Protein AF-A0A9E3TX03-F1 (afdb_monomer_lite)

Foldseek 3Di:
DEAEAEAEFALVLCLVCVVVLVVVVVVAQKDADSVVSNVCSVVQHWGWIAHPPRRYIYIYGNDHPDPPVCPPPDDDDDPPPPPPPGPDDPPDDDDD

Radius of gyration: 14.25 Å; chains: 1; bounding box: 48×28×29 Å

pLDDT: mean 72.99, std 21.71, range [33.91, 94.62]

Structure (mmCIF, N/CA/C/O backbone):
data_AF-A0A9E3TX03-F1
#
_entry.id   AF-A0A9E3TX03-F1
#
loop_
_atom_site.group_PDB
_atom_site.id
_atom_site.type_symbol
_atom_site.label_atom_id
_atom_site.label_alt_id
_atom_site.label_comp_id
_atom_site.label_asym_id
_atom_site.label_entity_id
_atom_site.label_seq_id
_atom_site.pdbx_PDB_ins_code
_atom_site.Cartn_x
_atom_site.Cartn_y
_atom_site.Cartn_z
_atom_site.occupancy
_atom_site.B_iso_or_equiv
_atom_site.auth_seq_id
_atom_site.auth_comp_id
_atom_site.auth_asym_id
_atom_site.auth_atom_id
_atom_site.pdbx_PDB_model_num
ATOM 1 N N . MET A 1 1 ? 1.481 15.441 -16.154 1.00 54.72 1 MET A N 1
ATOM 2 C CA . MET A 1 1 ? 0.533 15.838 -15.094 1.00 54.72 1 MET A CA 1
ATOM 3 C C .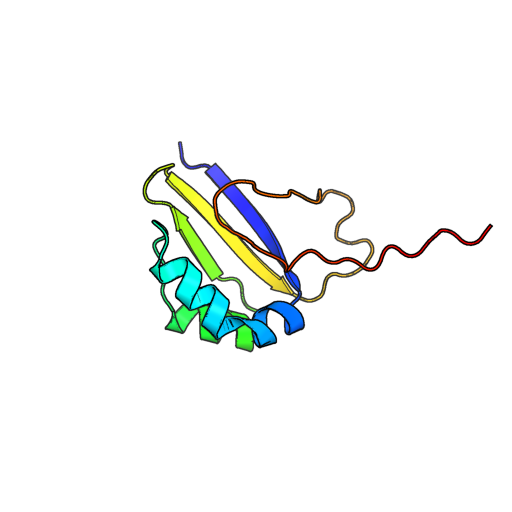 MET A 1 1 ? 0.223 14.561 -14.335 1.00 54.72 1 MET A C 1
ATOM 5 O O . MET A 1 1 ? -0.279 13.649 -14.968 1.00 54.72 1 MET A O 1
ATOM 9 N N . THR A 1 2 ? 0.643 14.441 -13.076 1.00 63.44 2 THR A N 1
ATOM 10 C CA . THR A 1 2 ? 0.519 13.200 -12.285 1.00 63.44 2 THR A CA 1
ATOM 11 C C . THR A 1 2 ? -0.850 13.184 -11.621 1.00 63.44 2 THR A C 1
ATOM 13 O O . THR A 1 2 ? -1.208 14.152 -10.949 1.00 63.44 2 THR A O 1
ATOM 16 N N . GLN A 1 3 ? -1.629 12.133 -11.850 1.00 77.44 3 GLN A N 1
ATOM 17 C CA . GLN A 1 3 ? -2.906 11.944 -11.164 1.00 77.44 3 GLN A CA 1
ATOM 18 C C . GLN A 1 3 ? -2.647 11.350 -9.776 1.00 77.44 3 GLN A C 1
ATOM 20 O O . GLN A 1 3 ? -1.713 10.568 -9.605 1.00 77.44 3 GLN A O 1
ATOM 25 N N . VAL A 1 4 ? -3.443 11.747 -8.784 1.00 80.19 4 VAL A N 1
ATOM 26 C CA . VAL A 1 4 ? -3.356 11.229 -7.412 1.00 80.19 4 VAL A CA 1
ATOM 27 C C . VAL A 1 4 ? -4.722 10.679 -7.026 1.00 80.19 4 VAL A C 1
ATOM 29 O O . VAL A 1 4 ? -5.722 11.376 -7.203 1.00 80.19 4 VAL A O 1
ATOM 32 N N . ILE A 1 5 ? -4.761 9.441 -6.537 1.00 84.44 5 ILE A N 1
ATOM 33 C CA . ILE A 1 5 ? -5.973 8.786 -6.038 1.00 84.44 5 ILE A CA 1
ATOM 34 C C . ILE A 1 5 ? -5.748 8.387 -4.584 1.00 84.44 5 ILE A C 1
ATOM 36 O O . ILE A 1 5 ? -4.794 7.676 -4.271 1.00 84.44 5 ILE A O 1
ATOM 40 N N . ASP A 1 6 ? -6.669 8.800 -3.719 1.00 84.56 6 ASP A N 1
ATOM 41 C CA . ASP A 1 6 ? -6.713 8.392 -2.319 1.00 84.56 6 ASP A CA 1
ATOM 42 C C . ASP A 1 6 ? -7.603 7.153 -2.162 1.00 84.56 6 ASP A C 1
ATOM 44 O O . ASP A 1 6 ? -8.771 7.157 -2.561 1.00 84.56 6 ASP A O 1
ATOM 48 N N . ILE A 1 7 ? -7.069 6.092 -1.557 1.00 85.50 7 ILE A N 1
ATOM 49 C CA . ILE A 1 7 ? -7.790 4.840 -1.310 1.00 85.50 7 ILE A CA 1
ATOM 50 C C . ILE A 1 7 ? -7.790 4.558 0.188 1.00 85.50 7 ILE A C 1
ATOM 52 O O . ILE A 1 7 ? -6.742 4.383 0.806 1.00 85.50 7 ILE A O 1
ATOM 56 N N . VAL A 1 8 ? -8.977 4.459 0.780 1.00 86.50 8 VAL A N 1
ATOM 57 C CA . VAL A 1 8 ? -9.133 3.978 2.157 1.00 86.50 8 VAL A CA 1
ATOM 58 C C . VAL A 1 8 ? -9.467 2.495 2.112 1.00 86.50 8 VAL A C 1
ATOM 60 O O . VAL A 1 8 ? -10.393 2.082 1.417 1.00 86.50 8 VAL A O 1
ATOM 63 N N . VAL A 1 9 ? -8.703 1.695 2.847 1.00 84.19 9 VAL A N 1
ATOM 64 C CA . VAL A 1 9 ? -8.847 0.238 2.890 1.00 84.19 9 VAL A CA 1
ATOM 65 C C . VAL A 1 9 ? -9.008 -0.230 4.324 1.00 84.19 9 VAL A C 1
ATOM 67 O O . VAL A 1 9 ? -8.380 0.311 5.235 1.00 84.19 9 VAL A O 1
ATOM 70 N N . ASP A 1 10 ? -9.825 -1.262 4.510 1.00 83.88 10 ASP A N 1
ATOM 71 C CA . ASP A 1 10 ? -10.036 -1.853 5.824 1.00 83.88 10 ASP A CA 1
ATOM 72 C C . ASP A 1 10 ? -8.752 -2.538 6.323 1.00 83.88 10 ASP A C 1
ATOM 74 O O . ASP A 1 10 ? -8.211 -3.444 5.680 1.00 83.88 10 ASP A O 1
ATOM 78 N N . ASN A 1 11 ? -8.239 -2.077 7.467 1.00 86.81 11 ASN A N 1
ATOM 79 C CA . ASN A 1 11 ? -6.945 -2.516 7.992 1.00 86.81 11 ASN A CA 1
ATOM 80 C C . ASN A 1 11 ? -6.888 -4.028 8.297 1.00 86.81 11 ASN A C 1
ATOM 82 O O . ASN A 1 11 ? -5.916 -4.654 7.866 1.00 86.81 11 ASN A O 1
ATOM 86 N N . PRO A 1 12 ? -7.883 -4.648 8.967 1.00 86.38 12 PRO A N 1
ATOM 87 C CA . PRO A 1 12 ? -7.914 -6.096 9.165 1.00 86.38 12 PRO A CA 1
ATOM 88 C C . PRO A 1 12 ? -7.885 -6.860 7.839 1.00 86.38 12 PRO A C 1
ATOM 90 O O . PRO A 1 12 ? -7.069 -7.761 7.668 1.00 86.38 12 PRO A O 1
ATOM 93 N N . ALA A 1 13 ? -8.694 -6.443 6.861 1.00 83.88 13 ALA A N 1
ATOM 94 C CA . ALA A 1 13 ? -8.779 -7.125 5.575 1.00 83.88 13 ALA A CA 1
ATOM 95 C C . ALA A 1 13 ? -7.459 -7.074 4.780 1.00 83.88 13 ALA A C 1
ATOM 97 O O . ALA A 1 13 ? -7.076 -8.071 4.161 1.00 83.88 13 ALA A O 1
ATOM 98 N N . VAL A 1 14 ? -6.751 -5.936 4.810 1.00 87.19 14 VAL A N 1
ATOM 99 C CA . VAL A 1 14 ? -5.412 -5.804 4.206 1.00 87.19 14 VAL A CA 1
ATOM 100 C C . VAL A 1 14 ? -4.367 -6.580 4.991 1.00 87.19 14 VAL A C 1
ATOM 102 O O . VAL A 1 14 ? -3.491 -7.183 4.384 1.00 87.19 14 VAL A O 1
ATOM 105 N N . THR A 1 15 ? -4.457 -6.601 6.320 1.00 89.56 15 THR A N 1
ATOM 106 C CA . THR A 1 15 ? -3.526 -7.353 7.173 1.00 89.56 15 THR A CA 1
ATOM 107 C C . THR A 1 15 ? -3.589 -8.848 6.864 1.00 89.56 15 THR A C 1
ATOM 109 O O . THR A 1 15 ? -2.546 -9.467 6.658 1.00 89.56 15 THR A O 1
ATOM 112 N N . ASP A 1 16 ? -4.796 -9.405 6.733 1.00 91.19 16 ASP A N 1
ATOM 113 C CA . ASP A 1 16 ? -5.012 -10.827 6.433 1.00 91.19 16 ASP A CA 1
ATOM 114 C C . ASP A 1 16 ? -4.511 -11.232 5.036 1.00 91.19 16 ASP A C 1
ATOM 116 O O . ASP A 1 16 ? -4.182 -12.394 4.796 1.00 91.19 16 ASP A O 1
ATOM 120 N N . GLN A 1 17 ? -4.442 -10.279 4.102 1.00 90.31 17 GLN A N 1
ATOM 121 C CA . GLN A 1 17 ? -4.069 -10.514 2.703 1.00 90.31 17 GLN A CA 1
ATOM 122 C C . GLN A 1 17 ? -2.749 -9.838 2.307 1.00 90.31 17 GLN A C 1
ATOM 124 O O . GLN A 1 17 ? -2.417 -9.799 1.122 1.00 90.31 17 GLN A O 1
ATOM 129 N N . LEU A 1 18 ? -1.975 -9.334 3.273 1.00 90.62 18 LEU A N 1
ATOM 130 C CA . LEU A 1 18 ? -0.834 -8.447 3.031 1.00 90.62 18 LEU A CA 1
ATOM 131 C C . LEU A 1 18 ? 0.232 -9.069 2.125 1.00 90.62 18 LEU A C 1
ATOM 133 O O . LEU A 1 18 ? 0.728 -8.421 1.207 1.00 90.62 18 LEU A O 1
ATOM 137 N N . ASP A 1 19 ? 0.563 -10.338 2.356 1.00 92.00 19 ASP A N 1
ATOM 138 C CA . ASP A 1 19 ? 1.546 -11.055 1.541 1.00 92.00 19 ASP A CA 1
ATOM 139 C C . ASP A 1 19 ? 1.060 -11.258 0.106 1.00 92.00 19 ASP A C 1
ATOM 141 O O . ASP A 1 19 ? 1.825 -11.077 -0.840 1.00 92.00 19 ASP A O 1
ATOM 145 N N . SER A 1 20 ? -0.223 -11.588 -0.065 1.00 90.75 20 SER A N 1
ATOM 146 C CA . SER A 1 20 ? -0.827 -11.737 -1.390 1.00 90.75 20 SER A CA 1
ATOM 147 C C . SER A 1 20 ? -0.904 -10.399 -2.122 1.00 90.75 20 SER A C 1
ATOM 149 O O . SER A 1 20 ? -0.677 -10.355 -3.326 1.00 90.75 20 SER A O 1
ATOM 151 N N . PHE A 1 21 ? -1.200 -9.317 -1.401 1.00 89.50 21 PHE A N 1
ATOM 152 C CA . PHE A 1 21 ? -1.245 -7.960 -1.936 1.00 89.50 21 PHE A CA 1
ATOM 153 C C . PHE A 1 21 ? 0.135 -7.505 -2.424 1.00 89.50 21 PHE A C 1
ATOM 155 O O . PHE A 1 21 ? 0.278 -7.076 -3.566 1.00 89.50 21 PHE A O 1
ATOM 162 N N . ILE A 1 22 ? 1.173 -7.675 -1.600 1.00 92.38 22 ILE A N 1
ATOM 163 C CA . ILE A 1 22 ? 2.554 -7.350 -1.984 1.00 92.38 22 ILE A CA 1
ATOM 164 C C . ILE A 1 22 ? 2.993 -8.191 -3.185 1.00 92.38 22 ILE A C 1
ATOM 166 O O . ILE A 1 22 ? 3.582 -7.655 -4.116 1.00 92.38 22 ILE A O 1
ATOM 170 N N . LYS A 1 23 ? 2.649 -9.483 -3.209 1.00 91.94 23 LYS A N 1
ATOM 171 C CA 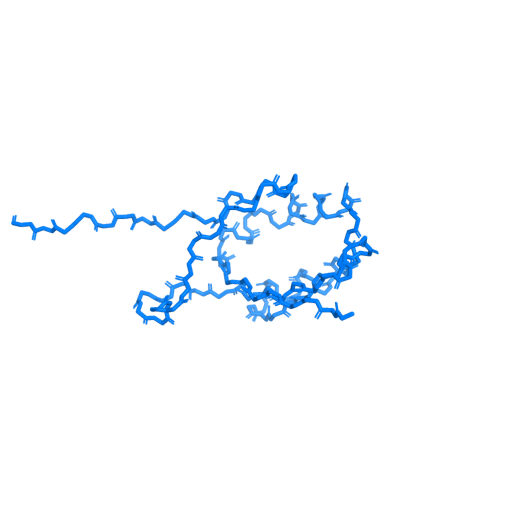. LYS A 1 23 ? 2.951 -10.344 -4.354 1.00 91.94 23 LYS A CA 1
ATOM 172 C C . LYS A 1 23 ? 2.264 -9.866 -5.639 1.00 91.94 23 LYS A C 1
ATOM 174 O O . LYS A 1 23 ? 2.895 -9.857 -6.685 1.00 91.94 23 LYS A O 1
ATOM 179 N N . SER A 1 24 ? 1.001 -9.440 -5.568 1.00 90.75 24 SER A N 1
ATOM 180 C CA . SER A 1 24 ? 0.321 -8.881 -6.745 1.00 90.75 24 SER A CA 1
ATOM 181 C C . SER A 1 24 ? 0.955 -7.573 -7.223 1.00 90.75 24 SER A C 1
ATOM 183 O O . SER A 1 24 ? 0.988 -7.324 -8.422 1.00 90.75 24 SER A O 1
ATOM 185 N N . LEU A 1 25 ? 1.506 -6.764 -6.309 1.00 90.25 25 LEU A N 1
ATOM 186 C CA . LEU A 1 25 ? 2.248 -5.557 -6.672 1.00 90.25 25 LEU A CA 1
ATOM 187 C C . LEU A 1 25 ? 3.576 -5.883 -7.366 1.00 90.25 25 LEU A C 1
ATOM 189 O O . LEU A 1 25 ? 3.907 -5.209 -8.333 1.00 90.25 25 LEU A O 1
ATOM 193 N N . ASP A 1 26 ? 4.293 -6.922 -6.923 1.00 89.31 26 ASP A N 1
ATOM 194 C CA . ASP A 1 26 ? 5.517 -7.421 -7.583 1.00 89.31 26 ASP A CA 1
ATOM 195 C C . ASP A 1 26 ? 5.246 -7.904 -9.021 1.00 89.31 26 ASP A C 1
ATOM 197 O O . ASP A 1 26 ? 6.126 -7.853 -9.877 1.00 89.31 26 ASP A O 1
ATOM 201 N N . GLU A 1 27 ? 4.031 -8.389 -9.285 1.00 90.00 27 GLU A N 1
ATOM 202 C CA . GLU A 1 27 ? 3.573 -8.819 -10.613 1.00 90.00 27 GLU A CA 1
ATOM 203 C C . GLU A 1 27 ? 3.012 -7.649 -11.457 1.00 90.00 27 GLU A C 1
ATOM 205 O O . GLU A 1 27 ? 2.596 -7.867 -12.593 1.00 90.00 27 GLU A O 1
ATOM 210 N N . SER A 1 28 ? 3.011 -6.419 -10.925 1.00 87.81 28 SER A N 1
ATOM 211 C CA . SER A 1 28 ? 2.466 -5.205 -11.554 1.00 87.81 28 SER A CA 1
ATOM 212 C C . SER A 1 28 ? 3.556 -4.174 -11.896 1.00 87.81 28 SER A C 1
ATOM 214 O O . SER A 1 28 ? 4.677 -4.243 -11.403 1.00 87.81 28 SER A O 1
ATOM 216 N N . ASP A 1 29 ? 3.205 -3.135 -12.663 1.00 88.31 29 ASP A N 1
ATOM 217 C CA . ASP A 1 29 ? 4.114 -2.031 -13.033 1.00 88.31 29 ASP A CA 1
ATOM 218 C C . ASP A 1 29 ? 4.264 -0.925 -11.956 1.00 88.31 29 ASP A C 1
ATOM 220 O O . ASP A 1 29 ? 4.781 0.169 -12.221 1.00 88.31 29 ASP A O 1
ATOM 224 N N . PHE A 1 30 ? 3.836 -1.198 -10.718 1.00 88.94 30 PHE A N 1
ATOM 225 C CA . PHE A 1 30 ? 3.938 -0.254 -9.605 1.00 88.94 30 PHE A CA 1
ATOM 226 C C . PHE A 1 30 ? 5.346 -0.239 -8.993 1.00 88.94 30 PHE A C 1
ATOM 228 O O . PHE A 1 30 ? 5.929 -1.273 -8.684 1.00 88.94 30 PHE A O 1
ATOM 235 N N . LEU A 1 31 ? 5.864 0.953 -8.701 1.00 91.25 31 LEU A N 1
ATOM 236 C CA . LEU A 1 31 ? 6.957 1.150 -7.754 1.00 91.25 31 LEU A CA 1
ATOM 237 C C . LEU A 1 31 ? 6.408 1.181 -6.334 1.00 91.25 31 LEU A C 1
ATOM 239 O O . LEU A 1 31 ? 5.514 1.970 -6.008 1.00 91.25 31 LEU A O 1
ATOM 243 N N . PHE A 1 32 ? 7.006 0.364 -5.477 1.00 93.50 32 PHE A N 1
ATOM 244 C CA . PHE A 1 32 ? 6.699 0.306 -4.058 1.00 93.50 32 PHE A CA 1
ATOM 245 C C . PHE A 1 32 ? 7.892 -0.231 -3.256 1.00 93.50 32 PHE A C 1
ATOM 247 O O . PHE A 1 32 ? 8.839 -0.783 -3.813 1.00 93.50 32 PHE A O 1
ATOM 254 N N . ASP A 1 33 ? 7.837 -0.082 -1.931 1.00 94.25 33 ASP A N 1
ATOM 255 C CA . ASP A 1 33 ? 8.758 -0.743 -1.003 1.00 94.25 33 ASP A CA 1
ATOM 256 C C . ASP A 1 33 ? 7.975 -1.664 -0.063 1.00 94.25 33 ASP A C 1
ATOM 258 O O . ASP A 1 33 ? 7.201 -1.209 0.784 1.00 94.25 33 ASP A O 1
ATOM 262 N N . ALA A 1 34 ? 8.192 -2.973 -0.197 1.00 93.88 34 ALA A N 1
ATOM 263 C CA . ALA A 1 34 ? 7.475 -3.985 0.572 1.00 93.88 34 ALA A CA 1
ATOM 264 C C . ALA A 1 34 ? 7.658 -3.814 2.090 1.00 93.88 34 ALA A C 1
ATOM 266 O O . ALA A 1 34 ? 6.719 -4.049 2.853 1.00 93.88 34 ALA A O 1
ATOM 267 N N . LEU A 1 35 ? 8.843 -3.392 2.549 1.00 94.50 35 LEU A N 1
ATOM 268 C CA . LEU A 1 35 ? 9.094 -3.167 3.975 1.00 94.50 35 LEU A CA 1
ATOM 269 C C . LEU A 1 35 ? 8.294 -1.973 4.501 1.00 94.50 35 LEU A C 1
ATOM 271 O O . LEU A 1 35 ? 7.694 -2.067 5.574 1.00 94.50 35 LEU A O 1
ATOM 275 N N . SER A 1 36 ? 8.243 -0.883 3.737 1.00 92.31 36 SER A N 1
ATOM 276 C CA . SER A 1 36 ? 7.436 0.293 4.063 1.00 92.31 36 SER A CA 1
ATOM 277 C C . SER A 1 36 ? 5.944 -0.023 4.083 1.00 92.31 36 SER A C 1
ATOM 279 O O . SER A 1 36 ? 5.275 0.372 5.033 1.00 92.31 36 SER A O 1
ATOM 281 N N . ILE A 1 37 ? 5.423 -0.794 3.118 1.00 93.88 37 ILE A N 1
ATOM 282 C CA . ILE A 1 37 ? 4.010 -1.219 3.120 1.00 93.88 37 ILE A CA 1
ATOM 283 C C . ILE A 1 37 ? 3.698 -2.036 4.375 1.00 93.88 37 ILE A C 1
ATOM 285 O O . ILE A 1 37 ? 2.719 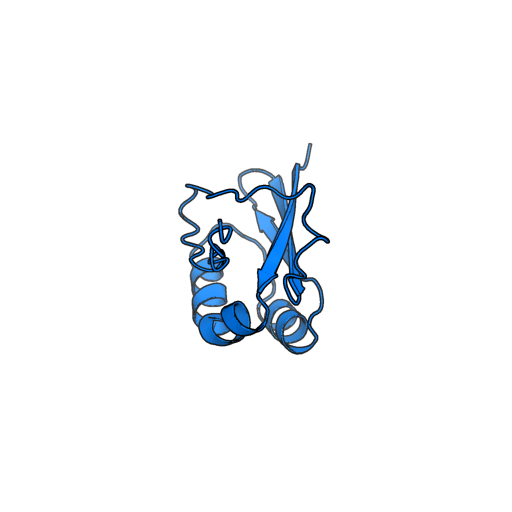-1.761 5.066 1.00 93.88 37 ILE A O 1
ATOM 289 N N . ARG A 1 38 ? 4.539 -3.023 4.708 1.00 94.62 38 ARG A N 1
ATOM 290 C CA . ARG A 1 38 ? 4.325 -3.871 5.891 1.00 94.62 38 ARG A CA 1
ATOM 291 C C . ARG A 1 38 ? 4.280 -3.056 7.175 1.00 94.62 38 ARG A C 1
ATOM 293 O O . ARG A 1 38 ? 3.372 -3.254 7.979 1.00 94.62 38 ARG A O 1
ATOM 300 N N . ARG A 1 39 ? 5.223 -2.125 7.344 1.00 94.62 39 ARG A N 1
ATOM 301 C CA . ARG A 1 39 ? 5.242 -1.205 8.490 1.00 94.62 39 ARG A CA 1
ATOM 302 C C . ARG A 1 39 ? 3.998 -0.327 8.517 1.00 94.62 39 ARG A C 1
ATOM 304 O O . ARG A 1 39 ? 3.340 -0.253 9.545 1.00 94.62 39 ARG A O 1
ATOM 311 N N . ALA A 1 40 ? 3.632 0.266 7.385 1.00 93.00 40 ALA A N 1
ATOM 312 C CA . ALA A 1 40 ? 2.466 1.132 7.278 1.00 93.00 40 ALA A CA 1
ATOM 313 C C . ALA A 1 40 ? 1.168 0.397 7.649 1.00 93.00 40 ALA A C 1
ATOM 315 O O . ALA A 1 40 ? 0.383 0.904 8.442 1.00 93.00 40 ALA A O 1
ATOM 316 N N . VAL A 1 41 ? 0.961 -0.831 7.170 1.00 92.25 41 VAL A N 1
ATOM 317 C CA . VAL A 1 41 ? -0.220 -1.634 7.532 1.00 92.25 41 VAL A CA 1
ATOM 318 C C . VAL A 1 41 ? -0.236 -1.971 9.025 1.00 92.25 41 VAL A C 1
ATOM 320 O O . VAL A 1 41 ? -1.273 -1.807 9.670 1.00 92.25 41 VAL A O 1
ATOM 323 N N . GLN A 1 42 ? 0.905 -2.366 9.598 1.00 93.00 42 GLN A N 1
ATOM 324 C CA . GLN A 1 42 ? 1.032 -2.652 11.034 1.00 93.00 42 GLN A CA 1
ATOM 325 C C . GLN A 1 42 ? 0.765 -1.419 11.907 1.00 93.00 42 GLN A C 1
ATOM 327 O O . GLN A 1 42 ? 0.097 -1.513 12.935 1.00 93.00 42 GLN A O 1
ATOM 332 N N . GLU A 1 43 ? 1.262 -0.259 11.487 1.00 93.31 43 GLU A N 1
ATOM 333 C CA . GLU A 1 43 ? 1.145 1.009 12.212 1.00 93.31 43 GLU A CA 1
ATOM 334 C C . GLU A 1 43 ? -0.150 1.768 11.884 1.00 93.31 43 GLU A C 1
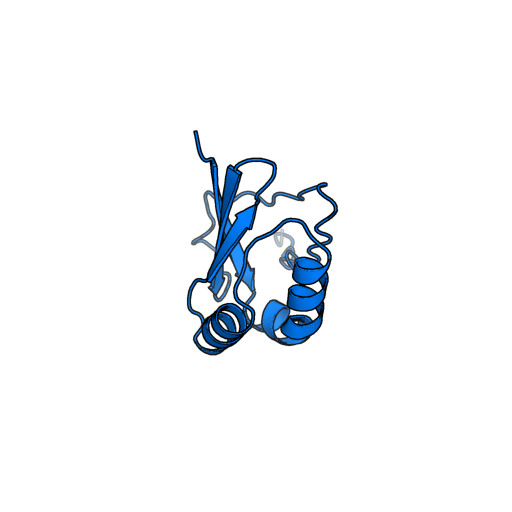ATOM 336 O O . GLU A 1 43 ? -0.393 2.840 12.441 1.00 93.31 43 GLU A O 1
ATOM 341 N N . ARG A 1 44 ? -0.995 1.234 10.987 1.00 90.56 44 ARG A N 1
ATOM 342 C CA . ARG A 1 44 ? -2.167 1.932 10.416 1.00 90.56 44 ARG A CA 1
ATOM 343 C C . ARG A 1 44 ? -1.792 3.273 9.757 1.00 90.56 44 ARG A C 1
ATOM 345 O O . ARG A 1 44 ? -2.587 4.216 9.700 1.00 90.56 44 ARG A O 1
ATOM 352 N N . GLY A 1 45 ? -0.553 3.354 9.282 1.00 89.19 45 GLY A N 1
ATOM 353 C CA . GLY A 1 45 ? 0.030 4.467 8.551 1.00 89.19 45 GLY A CA 1
ATOM 354 C C . GLY A 1 45 ? -0.268 4.389 7.056 1.00 89.19 45 GLY A C 1
ATOM 355 O O . GLY A 1 45 ? -0.547 3.326 6.511 1.00 89.19 45 GLY A O 1
ATOM 356 N N . MET A 1 46 ? -0.211 5.537 6.386 1.00 92.81 46 MET A N 1
ATOM 357 C CA . MET A 1 46 ? -0.365 5.619 4.933 1.00 92.81 46 MET A CA 1
ATOM 358 C C . MET A 1 46 ? 0.862 5.037 4.220 1.00 92.81 46 MET A C 1
ATOM 360 O O . MET A 1 46 ? 1.991 5.241 4.669 1.00 92.81 46 MET A O 1
ATOM 364 N N . PHE A 1 47 ? 0.647 4.404 3.069 1.00 93.38 47 PHE A N 1
ATOM 365 C CA . PHE A 1 47 ? 1.706 4.063 2.119 1.00 93.38 47 PHE A CA 1
ATOM 366 C C . PHE A 1 47 ? 1.322 4.478 0.699 1.00 93.38 47 PHE A C 1
ATOM 368 O O . PHE A 1 47 ? 0.159 4.761 0.424 1.00 93.38 47 PHE A O 1
ATOM 375 N N . GLN A 1 48 ? 2.313 4.551 -0.189 1.00 92.25 48 GLN A N 1
ATOM 376 C CA . GLN A 1 48 ? 2.138 5.077 -1.542 1.00 92.25 48 GLN A CA 1
ATOM 377 C C . GLN A 1 48 ? 2.561 4.039 -2.572 1.00 92.25 48 GLN A C 1
ATOM 379 O O . GLN A 1 48 ? 3.551 3.334 -2.367 1.00 92.25 48 GLN A O 1
ATOM 384 N N . LEU A 1 49 ? 1.826 3.983 -3.678 1.00 91.94 49 LEU A N 1
ATOM 385 C CA . LEU A 1 49 ? 2.187 3.228 -4.872 1.00 91.94 49 LEU A CA 1
ATOM 386 C C . LEU A 1 49 ? 2.324 4.207 -6.033 1.00 91.94 49 LEU A C 1
ATOM 388 O O . LEU A 1 49 ? 1.538 5.151 -6.147 1.00 91.94 49 LEU A O 1
ATOM 392 N N . PHE A 1 50 ? 3.313 3.990 -6.889 1.00 89.38 50 PHE A N 1
ATOM 393 C CA . PHE A 1 50 ? 3.510 4.822 -8.070 1.00 89.38 50 PHE A CA 1
ATOM 394 C C . PHE A 1 50 ? 3.499 3.963 -9.324 1.00 89.38 50 PHE A C 1
ATOM 396 O O . PHE A 1 50 ? 4.351 3.099 -9.480 1.00 89.38 50 PHE A O 1
ATOM 403 N N . ASP A 1 51 ? 2.540 4.193 -10.208 1.00 85.50 51 ASP A N 1
ATOM 404 C CA . ASP A 1 51 ? 2.493 3.542 -11.508 1.00 85.50 51 ASP A CA 1
ATOM 405 C C . ASP A 1 51 ? 3.475 4.219 -12.472 1.00 85.50 51 ASP A C 1
ATOM 407 O O . ASP A 1 51 ? 3.405 5.430 -12.719 1.00 85.50 51 ASP A O 1
ATOM 411 N N . ASN A 1 52 ? 4.381 3.424 -13.036 1.00 78.75 52 ASN A N 1
ATOM 412 C CA . ASN A 1 52 ? 5.355 3.888 -14.017 1.00 78.75 52 ASN A CA 1
ATOM 413 C C . ASN A 1 52 ? 4.767 4.125 -15.411 1.00 78.75 52 ASN A C 1
ATOM 415 O O . ASN A 1 52 ? 5.399 4.823 -16.208 1.00 78.75 52 ASN A O 1
ATOM 419 N N . VAL A 1 53 ? 3.605 3.548 -15.725 1.00 79.38 53 VAL A N 1
ATOM 420 C CA . VAL A 1 53 ? 3.010 3.605 -17.065 1.00 79.38 53 VAL A CA 1
ATOM 421 C C . VAL A 1 53 ? 2.147 4.852 -17.215 1.00 79.38 53 VAL A C 1
ATOM 423 O O . VAL A 1 53 ? 2.381 5.658 -18.119 1.00 79.38 53 VAL A O 1
ATOM 426 N N . GLU A 1 54 ? 1.188 5.060 -16.312 1.00 74.94 54 GLU A N 1
ATOM 427 C CA . GLU A 1 54 ? 0.244 6.181 -16.406 1.00 74.94 54 GLU A CA 1
ATOM 428 C C . GLU A 1 54 ? 0.684 7.426 -15.619 1.00 74.94 54 GLU A C 1
ATOM 430 O O . GLU A 1 54 ? -0.001 8.453 -15.634 1.00 74.94 54 GLU A O 1
ATOM 435 N N . ALA A 1 55 ? 1.843 7.370 -14.947 1.00 78.94 55 ALA A N 1
ATOM 436 C CA . ALA A 1 55 ? 2.285 8.386 -13.989 1.00 78.94 55 ALA A CA 1
ATOM 437 C C . ALA A 1 55 ? 1.183 8.689 -12.953 1.00 78.94 55 ALA A C 1
ATOM 439 O O . ALA A 1 55 ? 0.870 9.852 -12.661 1.00 78.94 55 ALA A O 1
ATOM 440 N N . LEU A 1 56 ? 0.582 7.617 -12.431 1.00 84.62 56 LEU A N 1
ATOM 441 C CA . LEU A 1 56 ? -0.478 7.630 -11.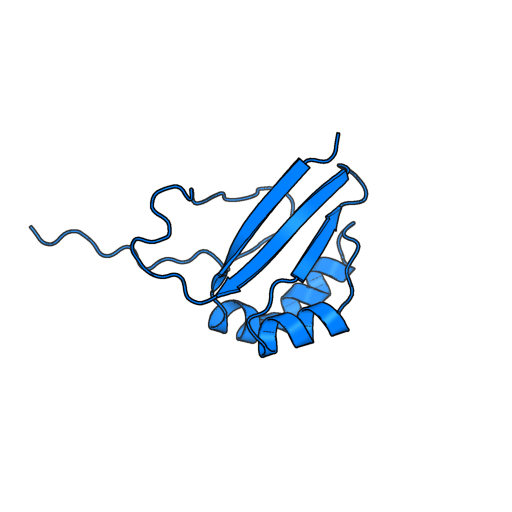434 1.00 84.62 56 LEU A CA 1
ATOM 442 C C . LEU A 1 56 ? 0.113 7.365 -10.049 1.00 84.62 56 LEU A C 1
ATOM 444 O O . LEU A 1 56 ? 0.915 6.455 -9.856 1.00 84.62 56 LEU A O 1
ATOM 448 N N . LYS A 1 57 ? -0.301 8.153 -9.062 1.00 88.38 57 LYS A N 1
ATOM 449 C CA . LYS A 1 57 ? 0.081 7.968 -7.666 1.00 88.38 57 LYS A CA 1
ATOM 450 C C . LYS A 1 57 ? -1.131 7.535 -6.849 1.00 88.38 57 LYS A C 1
ATOM 452 O O . LYS A 1 57 ? -2.160 8.204 -6.882 1.00 88.38 57 LYS A O 1
ATOM 457 N N . LEU A 1 58 ? -0.993 6.450 -6.097 1.00 89.38 58 LEU A N 1
ATOM 458 C CA . LEU A 1 58 ? -2.014 5.963 -5.175 1.00 89.38 58 LEU A CA 1
ATOM 459 C C . LEU A 1 58 ? -1.553 6.203 -3.738 1.00 89.38 58 LEU A C 1
ATOM 461 O O . LEU A 1 58 ? -0.497 5.705 -3.349 1.00 89.38 58 LEU A O 1
ATOM 465 N N . ASP A 1 59 ? -2.350 6.922 -2.955 1.00 89.88 59 ASP A N 1
ATOM 466 C CA . ASP A 1 59 ? -2.150 7.109 -1.519 1.00 89.88 59 ASP A CA 1
ATOM 467 C C . ASP A 1 59 ? -3.125 6.181 -0.772 1.00 89.88 59 ASP A C 1
ATOM 469 O O . ASP A 1 59 ? -4.343 6.339 -0.851 1.00 89.88 59 ASP A O 1
ATOM 473 N N . ILE A 1 60 ? -2.601 5.161 -0.082 1.00 90.31 60 ILE A N 1
ATOM 474 C CA . ILE A 1 60 ? -3.405 4.121 0.573 1.00 90.31 60 ILE A CA 1
ATOM 475 C C . ILE A 1 60 ? -3.416 4.320 2.087 1.00 90.31 60 ILE A C 1
ATOM 477 O O . ILE A 1 60 ? -2.368 4.372 2.733 1.00 90.31 60 ILE A O 1
ATOM 481 N N . TYR A 1 61 ? -4.618 4.364 2.660 1.00 90.19 61 TYR A N 1
ATOM 482 C CA . TYR A 1 61 ? -4.883 4.560 4.082 1.00 90.19 61 TYR A CA 1
ATOM 483 C C . TYR A 1 61 ? -5.504 3.293 4.693 1.00 90.19 61 TYR A C 1
ATOM 485 O O . TYR A 1 61 ? -6.714 3.089 4.572 1.00 90.19 61 TYR A O 1
ATOM 493 N N . PRO A 1 62 ? -4.714 2.444 5.377 1.00 87.69 62 PRO A N 1
ATOM 494 C CA . PRO A 1 62 ? -5.205 1.247 6.048 1.00 87.69 62 PRO A CA 1
ATOM 495 C C . PRO A 1 62 ? -5.813 1.623 7.405 1.00 87.69 62 PRO A C 1
ATOM 497 O O . PRO A 1 62 ? -5.179 1.479 8.455 1.00 87.69 62 PRO A O 1
ATOM 500 N N . ARG A 1 63 ? -7.037 2.154 7.374 1.00 83.12 63 ARG A N 1
ATOM 501 C CA . ARG A 1 63 ? -7.779 2.671 8.533 1.00 83.12 63 ARG A CA 1
ATOM 502 C C . ARG A 1 63 ? -9.149 2.010 8.634 1.00 83.12 63 ARG A C 1
ATOM 504 O O . ARG A 1 63 ? -9.648 1.428 7.680 1.00 83.12 63 ARG A O 1
ATOM 511 N N . GLU A 1 64 ? -9.752 2.103 9.812 1.00 66.94 64 GLU A N 1
ATOM 512 C CA . GLU A 1 64 ? -11.123 1.644 10.020 1.00 66.94 64 GLU A CA 1
ATOM 513 C C . GLU A 1 64 ? -12.088 2.512 9.202 1.00 66.94 64 GLU A C 1
ATOM 515 O O . GLU A 1 64 ? -12.030 3.743 9.256 1.00 66.94 64 GLU A O 1
ATOM 520 N N . LEU A 1 65 ? -12.957 1.871 8.418 1.00 64.19 65 LEU A N 1
ATOM 521 C CA . LEU A 1 65 ? -13.977 2.557 7.630 1.00 64.19 65 LEU A CA 1
ATOM 522 C C . LEU A 1 65 ? -15.101 3.013 8.574 1.00 64.19 65 LEU A C 1
ATOM 524 O O . LEU A 1 65 ? -16.033 2.261 8.858 1.00 64.19 65 LEU A O 1
ATOM 528 N N . ILE A 1 66 ? -15.011 4.243 9.086 1.00 57.84 66 ILE A N 1
ATOM 529 C CA . ILE A 1 66 ? -16.049 4.817 9.951 1.00 57.84 66 ILE A CA 1
ATOM 530 C C . ILE A 1 66 ? -17.255 5.218 9.094 1.00 57.84 66 ILE A C 1
ATOM 532 O O . ILE A 1 66 ? -17.164 6.073 8.208 1.00 57.84 66 ILE A O 1
ATOM 536 N N . ALA A 1 67 ? -18.413 4.614 9.376 1.00 48.97 67 ALA A N 1
ATOM 537 C CA . ALA A 1 67 ? -19.679 4.976 8.745 1.00 48.97 67 ALA A CA 1
ATOM 538 C C . ALA A 1 67 ? -19.995 6.464 8.995 1.00 48.97 67 ALA A C 1
ATOM 540 O O . ALA A 1 67 ? -20.225 6.871 10.132 1.00 48.97 67 ALA A O 1
ATOM 541 N N . GLY A 1 68 ? -19.994 7.267 7.925 1.00 54.44 68 GLY A N 1
ATOM 542 C CA . GLY A 1 68 ? -20.278 8.708 7.954 1.00 54.44 68 GLY A CA 1
ATOM 543 C C . GLY A 1 68 ? -19.089 9.628 7.638 1.00 54.44 68 GLY A C 1
ATOM 544 O O . GLY A 1 68 ? -19.316 10.746 7.192 1.00 54.44 68 GLY A O 1
ATOM 545 N N . GLU A 1 69 ? -17.829 9.185 7.767 1.00 51.19 69 GLU A N 1
ATOM 546 C CA . GLU A 1 69 ? -16.666 9.988 7.309 1.00 51.19 69 GLU A CA 1
ATOM 547 C C . GLU A 1 69 ? -16.458 9.917 5.786 1.00 51.19 69 GLU A C 1
ATOM 549 O O . GLU A 1 69 ? -15.786 10.748 5.178 1.00 51.19 69 GLU A O 1
ATOM 554 N N . LEU A 1 70 ? -17.086 8.926 5.160 1.00 53.12 70 LEU A N 1
ATOM 555 C CA . LEU A 1 70 ? -16.978 8.573 3.750 1.00 53.12 70 LEU A CA 1
ATOM 556 C C . LEU A 1 70 ? -18.070 9.208 2.876 1.00 53.12 70 LEU A C 1
ATOM 558 O O . LEU A 1 70 ? -18.259 8.789 1.736 1.00 53.12 70 LEU A O 1
ATOM 562 N N . ASP A 1 71 ? -18.750 10.243 3.373 1.00 48.62 71 ASP A N 1
ATOM 563 C CA . ASP A 1 71 ? -19.927 10.884 2.755 1.00 48.62 71 ASP A CA 1
ATOM 564 C C . ASP A 1 71 ? -19.661 11.500 1.359 1.00 48.62 71 ASP A C 1
ATOM 566 O O . ASP A 1 71 ? -20.585 11.900 0.652 1.00 48.62 71 ASP A O 1
ATOM 570 N N . ARG A 1 72 ? -18.388 11.569 0.935 1.00 48.38 72 ARG A N 1
ATOM 571 C CA . ARG A 1 72 ? -17.958 11.959 -0.425 1.00 48.38 72 ARG A CA 1
ATOM 572 C C . ARG A 1 72 ? -17.124 10.910 -1.160 1.00 48.38 72 ARG A C 1
ATOM 574 O O . ARG A 1 72 ? -16.656 11.177 -2.263 1.00 48.38 72 ARG A O 1
ATOM 581 N N . SER A 1 73 ? -16.904 9.747 -0.561 1.00 50.75 73 SER A N 1
ATOM 582 C CA . SER A 1 73 ? -16.186 8.656 -1.215 1.00 50.75 73 SER A CA 1
ATOM 583 C C . SER A 1 73 ? -17.156 7.837 -2.061 1.00 50.75 73 SER A C 1
ATOM 585 O O . SER A 1 73 ? -18.286 7.566 -1.654 1.00 50.75 73 SER A O 1
ATOM 587 N N . CYS A 1 74 ? -16.729 7.459 -3.259 1.00 48.56 74 CYS A N 1
ATOM 588 C CA . CYS A 1 74 ? -17.462 6.521 -4.092 1.00 48.56 74 CYS A CA 1
ATOM 589 C C . CYS A 1 74 ? -16.748 5.171 -4.087 1.00 48.56 74 CYS A C 1
ATOM 591 O O . CYS A 1 74 ? -15.520 5.092 -4.073 1.00 48.56 74 CYS A O 1
ATOM 593 N N . MET A 1 75 ? -17.534 4.096 -4.104 1.00 50.22 75 MET A N 1
ATOM 594 C CA . MET A 1 75 ? -17.005 2.769 -4.381 1.00 50.22 75 MET A CA 1
ATOM 595 C C . MET A 1 75 ? -16.583 2.748 -5.849 1.00 50.22 75 MET A C 1
ATOM 597 O O . MET A 1 75 ? -17.430 2.785 -6.740 1.00 50.22 75 MET A O 1
ATOM 601 N N . VAL A 1 76 ? -15.275 2.743 -6.089 1.00 47.59 76 VAL A N 1
ATOM 602 C CA . VAL A 1 76 ? -14.708 2.578 -7.425 1.00 47.59 76 VAL A CA 1
ATOM 603 C C . VAL A 1 76 ? -14.191 1.154 -7.533 1.00 47.59 76 VAL A C 1
ATOM 605 O O . VAL A 1 76 ? -13.273 0.753 -6.821 1.00 47.59 76 VAL A O 1
ATOM 608 N N . GLU A 1 77 ? -14.809 0.387 -8.423 1.00 40.88 77 GLU A N 1
ATOM 609 C CA . GLU A 1 77 ? -14.259 -0.869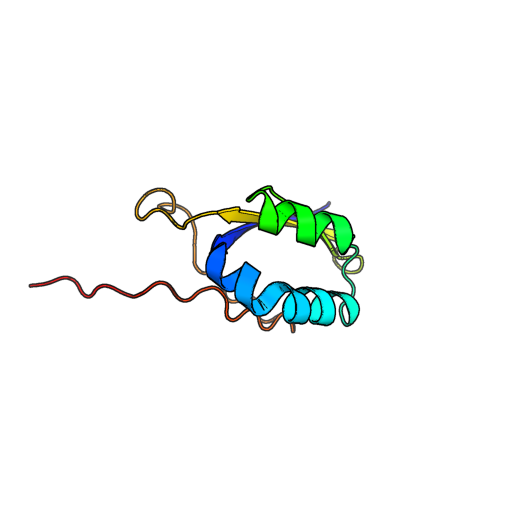 -8.914 1.00 40.88 77 GLU A CA 1
ATOM 610 C C . GLU A 1 77 ? -13.272 -0.513 -10.033 1.00 40.88 77 GLU A C 1
ATOM 612 O O . GLU A 1 77 ? -13.671 -0.039 -11.098 1.00 40.88 77 GLU A O 1
ATOM 617 N N . SER A 1 78 ? -11.971 -0.647 -9.767 1.00 40.69 78 SER A N 1
ATOM 618 C CA . SER A 1 78 ? -10.950 -0.438 -10.795 1.00 40.69 78 SER A CA 1
ATOM 619 C C . SER A 1 78 ? -10.814 -1.722 -11.609 1.00 40.69 78 SER A C 1
ATOM 621 O O . SER A 1 78 ? -10.441 -2.755 -11.065 1.00 40.69 78 SER A O 1
ATOM 623 N N . LEU A 1 79 ? -11.148 -1.656 -12.901 1.00 33.91 79 LEU A N 1
ATOM 624 C CA . LEU A 1 79 ? -11.059 -2.771 -13.859 1.00 33.91 79 LEU A CA 1
ATOM 625 C C . LEU A 1 79 ? -9.659 -2.947 -14.472 1.00 33.91 79 LEU A C 1
ATOM 627 O O . LEU A 1 79 ? -9.464 -3.839 -15.297 1.00 33.91 79 LEU A O 1
ATOM 631 N N . THR A 1 80 ? -8.679 -2.127 -14.084 1.00 36.03 80 THR A N 1
ATOM 632 C CA . THR A 1 80 ? -7.266 -2.506 -14.221 1.00 36.03 80 THR A CA 1
ATOM 633 C C . THR A 1 80 ? -7.065 -3.821 -13.471 1.00 36.03 80 THR A C 1
ATOM 635 O O . THR A 1 80 ? -7.736 -4.039 -12.469 1.00 36.03 80 THR A O 1
ATOM 638 N N . GLU A 1 81 ? -6.177 -4.708 -13.928 1.00 39.44 81 GLU A N 1
ATOM 639 C CA . GLU A 1 81 ? -5.966 -6.085 -13.417 1.00 39.44 81 GLU A CA 1
ATOM 640 C C . GLU A 1 81 ? -5.605 -6.194 -11.909 1.00 39.44 81 GLU A C 1
ATOM 642 O O . GLU A 1 81 ? -5.277 -7.257 -11.390 1.00 39.44 81 GLU A O 1
ATOM 647 N N . PHE A 1 82 ? -5.739 -5.098 -11.171 1.00 41.03 82 PHE A N 1
ATOM 648 C CA . PHE A 1 82 ? -5.785 -4.973 -9.731 1.00 41.03 82 PHE A CA 1
ATOM 649 C C . PHE A 1 82 ? -7.090 -5.551 -9.150 1.00 41.03 82 PHE A C 1
ATOM 651 O O . PHE A 1 82 ? -8.051 -4.849 -8.835 1.00 41.03 82 PHE A O 1
ATOM 658 N N . ASN A 1 83 ? -7.126 -6.871 -8.975 1.00 36.28 83 ASN A N 1
ATOM 659 C CA . ASN A 1 83 ? -8.251 -7.594 -8.373 1.00 36.28 83 ASN A CA 1
ATOM 660 C C . ASN A 1 83 ? -8.318 -7.355 -6.844 1.00 36.28 83 ASN A C 1
ATOM 662 O O . ASN A 1 83 ? -8.059 -8.240 -6.027 1.00 36.28 83 ASN A O 1
ATOM 666 N N . CYS A 1 84 ? -8.633 -6.126 -6.434 1.00 38.00 84 CYS A N 1
ATOM 667 C CA . CYS A 1 84 ? -8.690 -5.714 -5.035 1.00 38.00 84 CYS A CA 1
ATOM 668 C C . CYS A 1 84 ? -10.061 -6.059 -4.428 1.00 38.00 84 CYS A C 1
ATOM 670 O O . CYS A 1 84 ? -10.987 -5.252 -4.414 1.00 38.00 84 CYS A O 1
ATOM 672 N N . ARG A 1 85 ? -10.201 -7.274 -3.881 1.00 41.44 85 ARG A N 1
ATOM 673 C CA . ARG A 1 85 ? -11.423 -7.751 -3.188 1.00 41.44 85 ARG A CA 1
ATOM 674 C C . ARG A 1 85 ? -11.700 -7.072 -1.831 1.00 41.44 85 ARG A C 1
ATOM 676 O O . ARG A 1 85 ? -12.515 -7.569 -1.055 1.00 41.44 85 ARG A O 1
ATOM 683 N N . LEU A 1 86 ? -11.020 -5.971 -1.517 1.00 44.41 86 LEU A N 1
ATOM 684 C CA . LEU A 1 86 ? -10.981 -5.361 -0.182 1.00 44.41 86 LEU A CA 1
ATOM 685 C C . LEU A 1 86 ? -12.150 -4.401 0.108 1.00 44.41 86 LEU A C 1
ATOM 687 O O . LEU A 1 86 ? -12.343 -4.006 1.254 1.00 44.41 86 LEU A O 1
ATOM 691 N N . CYS A 1 87 ? -12.986 -4.084 -0.882 1.00 35.50 87 CYS A N 1
ATOM 692 C CA . CYS A 1 87 ? -14.141 -3.197 -0.719 1.00 35.50 87 CYS A CA 1
ATOM 693 C C . CYS A 1 87 ? -15.447 -3.982 -0.494 1.00 35.50 87 CYS A C 1
ATOM 695 O O . CYS A 1 87 ? -16.353 -3.948 -1.324 1.00 35.50 87 CYS A O 1
ATOM 697 N N . ARG A 1 88 ? -15.580 -4.705 0.626 1.00 34.91 88 ARG A N 1
ATOM 698 C CA . ARG A 1 88 ? -16.874 -5.277 1.053 1.00 34.91 88 ARG A CA 1
ATOM 699 C C . ARG A 1 88 ? -17.408 -4.515 2.263 1.00 34.91 88 ARG A C 1
ATOM 701 O O . ARG A 1 88 ? -17.171 -4.892 3.403 1.00 34.91 88 ARG A O 1
ATOM 708 N N . VAL A 1 89 ? -18.165 -3.450 2.010 1.00 39.59 89 VAL A N 1
ATOM 709 C CA . VAL A 1 89 ? -18.987 -2.819 3.053 1.00 39.59 89 VAL A CA 1
ATOM 710 C C . VAL A 1 89 ? -20.235 -3.692 3.258 1.00 39.59 89 VAL A C 1
ATOM 712 O O . VAL A 1 89 ? -20.912 -4.001 2.272 1.00 39.59 89 VAL A O 1
ATOM 715 N N . PRO A 1 90 ? -20.580 -4.125 4.485 1.00 36.88 90 PRO A N 1
ATOM 716 C CA . PRO A 1 90 ? -21.852 -4.788 4.730 1.00 36.88 90 PRO A CA 1
ATOM 717 C C . PRO A 1 90 ? -22.982 -3.777 4.512 1.00 36.88 90 PRO A C 1
ATOM 719 O O . PRO A 1 90 ? -23.174 -2.845 5.289 1.00 36.88 90 PRO A O 1
ATOM 722 N N . MET A 1 91 ? -23.722 -3.965 3.422 1.00 36.03 91 MET A N 1
ATOM 723 C CA . MET A 1 91 ? -24.916 -3.203 3.077 1.00 36.03 91 MET A CA 1
ATOM 724 C C . MET A 1 91 ? -25.987 -3.465 4.151 1.00 36.03 91 MET A C 1
ATOM 726 O O . MET A 1 91 ? -26.706 -4.463 4.096 1.00 36.03 91 MET A O 1
ATOM 730 N N . GLN A 1 92 ? -26.070 -2.615 5.178 1.00 40.47 92 GLN A N 1
ATOM 731 C CA . GLN A 1 92 ? -27.196 -2.650 6.108 1.00 40.47 92 GLN A CA 1
ATOM 732 C C . GLN A 1 92 ? -28.434 -2.143 5.366 1.00 40.47 92 GLN A C 1
ATOM 734 O O . GLN A 1 92 ? -28.534 -0.967 5.022 1.00 40.47 92 GLN A O 1
ATOM 739 N N . GLN A 1 93 ? -29.363 -3.058 5.082 1.00 37.28 93 GLN A N 1
ATOM 740 C CA . GLN A 1 93 ? -30.679 -2.721 4.547 1.00 37.28 93 GLN A CA 1
ATOM 741 C C . GLN A 1 93 ? -31.390 -1.747 5.503 1.00 37.28 93 GLN A C 1
ATOM 743 O O . GLN A 1 93 ? -31.393 -1.991 6.716 1.00 37.28 93 GLN A O 1
ATOM 748 N N . PRO A 1 94 ? -32.016 -0.670 4.995 1.00 37.94 94 PRO A N 1
ATOM 749 C CA . PRO A 1 94 ? -32.821 0.203 5.833 1.00 37.94 94 PRO A CA 1
ATOM 750 C C . PRO A 1 94 ? -34.017 -0.597 6.358 1.00 37.94 94 PRO A C 1
ATOM 752 O O . PRO A 1 94 ? -34.801 -1.145 5.584 1.00 37.94 94 PRO A O 1
ATOM 755 N N . ARG A 1 95 ? -34.138 -0.692 7.686 1.00 42.91 95 ARG A N 1
ATOM 756 C CA . ARG A 1 95 ? -35.338 -1.227 8.334 1.00 42.91 95 ARG A CA 1
ATOM 757 C C . ARG A 1 95 ? -36.491 -0.251 8.086 1.00 42.91 95 ARG A C 1
ATOM 759 O O . ARG A 1 95 ? -36.456 0.862 8.607 1.00 42.91 95 ARG A O 1
ATOM 766 N N . SER A 1 96 ? -37.466 -0.672 7.284 1.00 55.38 96 SER A N 1
ATOM 767 C CA . SER A 1 96 ? -38.819 -0.103 7.234 1.00 55.38 96 SER A CA 1
ATOM 768 C C . SER A 1 96 ? -39.705 -0.741 8.292 1.00 55.38 96 SER A C 1
ATOM 770 O O . SER A 1 96 ? -39.647 -1.992 8.374 1.00 55.38 96 SER A O 1
#

Sequence (96 aa):
MTQVIDIVVDNPAVTDQLDSFIKSLDESDFLFDALSIRRAVQERGMFQLFDNVEALKLDIYPRELIAGELDRSCMVESLTEFNCRLCRVPMQQPRS

Secondary structure (DSSP, 8-state):
--EEEEEEE-HHHHHHTHHHHHHHHHTSSEE--HHHHHHHHHHT--EEEEETTTTEEEEEEE----TTTTTT-------SS---TT----------